Protein AF-A0A953YQW3-F1 (afdb_monomer)

Secondary structure (DSSP, 8-state):
--S--EEE---S-GGG--HHHHHHTTEEEEEEEHHHHHHHHHT--SS-SHHHHHHHHHHTT-EEEEE---SHHHHHHHHHHT-SEE-SGGG-SPP--

Solvent-accessible surface area (backbone atoms only — not comparable to full-atom values): 5648 Å² total; per-residue (Å²): 128,96,84,76,81,40,71,50,70,84,47,75,54,72,84,75,60,55,39,70,58,31,44,75,69,54,30,36,34,43,31,30,46,38,67,53,51,50,54,53,58,71,69,41,81,60,105,63,59,53,66,60,48,50,53,45,27,53,75,34,61,28,44,42,34,33,30,66,28,64,39,73,69,56,44,53,56,44,56,76,56,62,51,77,41,76,45,31,58,58,80,46,75,85,75,87,126

Mean predicted aligned error: 4.6 Å

Sequence (97 aa):
GYGVRFAISGVGKVTNVDPDLLLRAQIRFVMVEAQALLAQARNAFSGFRMAEVKGRLDRAAADLIVTDVADQETLLEVLDVGADFASGPVFGPPALA

Nearest PDB structures (foldseek):
  3u2e-assembly1_B  TM=6.932E-01  e=4.291E-02  Caulobacter vibrioides CB15
  4rnh-assembly1_A-2  TM=6.899E-01  e=8.358E-02  Pseudomonas aeruginosa PAO1
  5xge-assembly1_A  TM=6.741E-01  e=6.401E-02  Pseudomonas aeruginosa PAO1
  9ce0-assembly1_A  TM=6.685E-01  e=1.628E-01  Escherichia coli
  4rnj-assembly3_B  TM=6.461E-01  e=2.966E-01  Pseudomonas aeruginosa PAO1

pLDDT: mean 89.21, std 11.12, range [46.16, 97.44]

Foldseek 3Di:
DPPDAAEDPPPLDLQPDQLVVCLVVRHAEYEDELVSVVVVVVPPDDPDDLVVSCVSCVVSNHFYEYEAQEAPVSVVVVVVSVGPYYYHPHVPDDDDD

Radius of gyration: 13.75 Å; Cα contacts (8 Å, |Δi|>4): 142; chains: 1; bounding box: 36×27×36 Å

Structure (mmCIF, N/CA/C/O backbone):
data_AF-A0A953YQW3-F1
#
_entry.id   AF-A0A953YQW3-F1
#
loop_
_atom_site.group_PDB
_atom_site.id
_atom_site.type_symbol
_atom_site.label_atom_id
_atom_site.label_alt_id
_atom_site.label_comp_id
_atom_site.label_asym_id
_atom_site.label_entity_id
_atom_site.label_seq_id
_atom_site.pdbx_PDB_ins_code
_atom_site.Cartn_x
_atom_site.Cartn_y
_atom_site.Cartn_z
_atom_site.occupancy
_atom_site.B_iso_or_equiv
_atom_site.auth_seq_id
_atom_site.auth_comp_id
_atom_site.auth_asym_id
_atom_site.auth_atom_id
_atom_site.pdbx_PDB_mode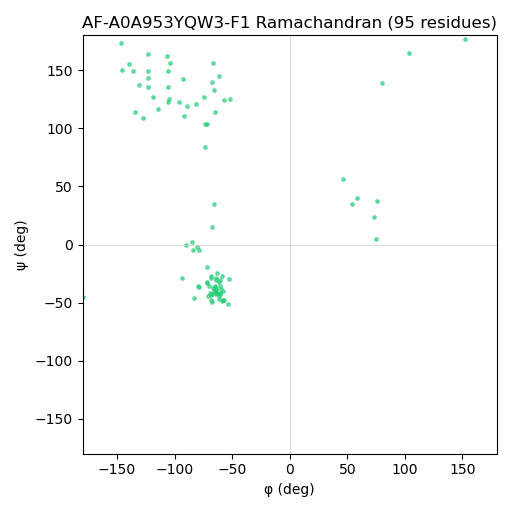l_num
ATOM 1 N N . GLY A 1 1 ? 19.767 -13.611 -7.954 1.00 64.19 1 GLY A N 1
ATOM 2 C CA . GLY A 1 1 ? 19.410 -12.531 -7.013 1.00 64.19 1 GLY A CA 1
ATOM 3 C C . GLY A 1 1 ? 19.766 -12.966 -5.609 1.00 64.19 1 GLY A C 1
ATOM 4 O O . GLY A 1 1 ? 19.692 -14.155 -5.339 1.00 64.19 1 GLY A O 1
ATOM 5 N N . TYR A 1 2 ? 20.142 -12.036 -4.734 1.00 77.50 2 TYR A N 1
ATOM 6 C CA . TYR A 1 2 ? 20.597 -12.289 -3.355 1.00 77.50 2 TYR A CA 1
ATOM 7 C C . TYR A 1 2 ? 19.512 -12.834 -2.394 1.00 77.50 2 TYR A C 1
ATOM 9 O O . TYR A 1 2 ? 19.689 -12.787 -1.184 1.00 77.50 2 TYR A O 1
ATOM 17 N N . GLY A 1 3 ? 18.373 -13.319 -2.906 1.00 88.31 3 GLY A N 1
ATOM 18 C CA . GLY A 1 3 ? 17.271 -13.859 -2.099 1.00 88.31 3 GLY A CA 1
ATOM 19 C C . GLY A 1 3 ? 16.418 -12.817 -1.363 1.00 88.31 3 GLY A C 1
ATOM 20 O O . GLY A 1 3 ? 15.523 -13.197 -0.618 1.00 88.31 3 GLY A O 1
ATOM 21 N N . VAL A 1 4 ? 16.659 -11.521 -1.579 1.00 91.12 4 VAL A N 1
ATOM 22 C CA . VAL A 1 4 ? 15.927 -10.418 -0.935 1.00 91.12 4 VAL A CA 1
ATOM 23 C C . VAL A 1 4 ? 14.926 -9.763 -1.887 1.00 91.12 4 VAL A C 1
ATOM 25 O O . VAL A 1 4 ? 15.079 -9.829 -3.108 1.00 91.12 4 VAL A O 1
ATOM 28 N N . ARG A 1 5 ? 13.903 -9.119 -1.320 1.00 92.50 5 ARG A N 1
ATOM 29 C CA . ARG A 1 5 ? 12.909 -8.314 -2.043 1.00 92.50 5 ARG A CA 1
ATOM 30 C C . ARG A 1 5 ? 12.892 -6.905 -1.470 1.00 92.50 5 ARG A C 1
ATOM 32 O O . ARG A 1 5 ? 13.025 -6.740 -0.261 1.00 92.50 5 ARG A O 1
ATOM 39 N N . PHE A 1 6 ? 12.699 -5.916 -2.335 1.00 95.19 6 PHE A N 1
ATOM 40 C CA . PHE A 1 6 ? 12.674 -4.511 -1.944 1.00 95.19 6 PHE A CA 1
ATOM 41 C C . PHE A 1 6 ? 11.257 -3.946 -1.944 1.00 95.19 6 PHE A C 1
ATOM 43 O O . PHE A 1 6 ? 10.399 -4.357 -2.730 1.00 95.19 6 PHE A O 1
ATOM 50 N N . ALA A 1 7 ? 11.048 -2.980 -1.057 1.00 96.06 7 ALA A N 1
ATOM 51 C CA . ALA A 1 7 ? 9.836 -2.193 -0.932 1.00 96.06 7 ALA A CA 1
ATOM 52 C C . ALA A 1 7 ? 10.180 -0.707 -1.073 1.00 96.06 7 ALA A C 1
ATOM 54 O O . ALA A 1 7 ? 11.261 -0.287 -0.656 1.00 96.06 7 ALA A O 1
ATOM 55 N N . ILE A 1 8 ? 9.253 0.084 -1.607 1.00 95.62 8 ILE A N 1
ATOM 56 C CA . ILE A 1 8 ? 9.273 1.542 -1.473 1.00 95.62 8 ILE A CA 1
ATOM 57 C C . ILE A 1 8 ? 8.199 1.977 -0.486 1.00 95.62 8 ILE A C 1
ATOM 59 O O . ILE A 1 8 ? 7.069 1.493 -0.533 1.00 95.62 8 ILE A O 1
ATOM 63 N N . SER A 1 9 ? 8.559 2.898 0.400 1.00 93.62 9 SER A N 1
ATOM 64 C CA . SER A 1 9 ? 7.673 3.472 1.409 1.00 93.62 9 SER A CA 1
ATOM 65 C C . SER A 1 9 ? 7.614 4.993 1.291 1.00 93.62 9 SER A C 1
ATOM 67 O O . SER A 1 9 ? 8.429 5.607 0.602 1.00 93.62 9 SER A O 1
ATOM 69 N N . GLY A 1 10 ? 6.606 5.603 1.921 1.00 86.56 10 GLY A N 1
ATOM 70 C CA . GLY A 1 10 ? 6.389 7.052 1.851 1.00 86.56 10 GLY A CA 1
ATOM 71 C C . GLY A 1 10 ? 5.848 7.530 0.499 1.00 86.56 10 GLY A C 1
ATOM 72 O O . GLY A 1 10 ? 6.043 8.686 0.122 1.00 86.56 10 GLY A O 1
ATOM 73 N N . VAL A 1 11 ? 5.183 6.654 -0.261 1.00 90.38 11 VAL A N 1
ATOM 74 C CA . VAL A 1 11 ? 4.600 7.011 -1.558 1.00 90.38 11 VAL A CA 1
ATOM 75 C C . VAL A 1 11 ? 3.373 7.894 -1.335 1.00 90.38 11 VAL A C 1
ATOM 77 O O . VAL A 1 11 ? 2.303 7.414 -0.982 1.00 90.38 11 VAL A O 1
ATOM 80 N N . GLY A 1 12 ? 3.516 9.201 -1.565 1.00 85.44 12 GLY A N 1
ATOM 81 C CA . GLY A 1 12 ? 2.422 10.157 -1.355 1.00 85.44 12 GLY A CA 1
ATOM 82 C C . GLY A 1 12 ? 1.299 10.065 -2.393 1.00 85.44 12 GLY A C 1
ATOM 83 O O . GLY A 1 12 ? 0.140 10.306 -2.067 1.00 85.44 12 GLY A O 1
ATOM 84 N N . LYS A 1 13 ? 1.622 9.712 -3.646 1.00 88.94 13 LYS A N 1
ATOM 85 C CA . LYS A 1 13 ? 0.635 9.487 -4.714 1.00 88.94 13 LYS A CA 1
ATOM 86 C C . LYS A 1 13 ? 0.941 8.214 -5.480 1.00 88.94 13 LYS A C 1
ATOM 88 O O . LYS A 1 13 ? 1.939 8.150 -6.195 1.00 88.94 13 LYS A O 1
ATOM 93 N N . VAL A 1 14 ? 0.063 7.224 -5.378 1.00 87.94 14 VAL A N 1
ATOM 94 C CA . VAL A 1 14 ? 0.263 5.914 -6.014 1.00 87.94 14 VAL A CA 1
ATOM 95 C C . VAL A 1 14 ? 0.178 6.008 -7.543 1.00 87.94 14 VAL A C 1
ATOM 97 O O . VAL A 1 14 ? 0.858 5.279 -8.255 1.00 87.94 14 VAL A O 1
ATOM 100 N N . THR A 1 15 ? -0.564 6.987 -8.070 1.00 87.38 15 THR A N 1
ATOM 101 C CA . THR A 1 15 ? -0.651 7.264 -9.515 1.00 87.38 15 THR A CA 1
ATOM 102 C C . THR A 1 15 ? 0.679 7.690 -10.137 1.00 87.38 15 THR A C 1
ATOM 104 O O . THR A 1 15 ? 0.8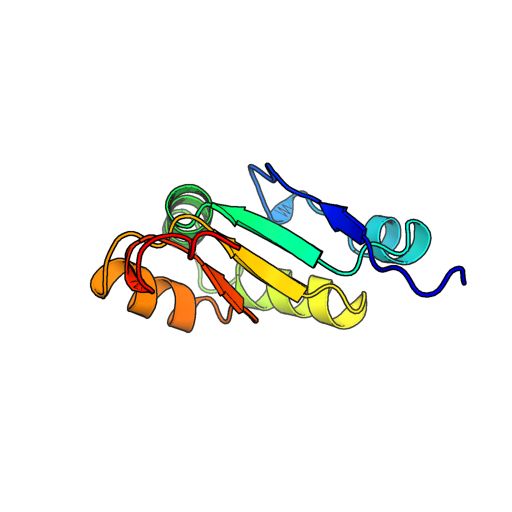60 7.525 -11.343 1.00 87.38 15 THR A O 1
ATOM 107 N N . ASN A 1 16 ? 1.597 8.239 -9.331 1.00 89.12 16 ASN A N 1
ATOM 108 C CA . ASN A 1 16 ? 2.911 8.707 -9.779 1.00 89.12 16 ASN A CA 1
ATOM 109 C C . ASN A 1 16 ? 3.950 7.582 -9.835 1.00 89.12 16 ASN A C 1
ATOM 111 O O . ASN A 1 16 ? 5.082 7.816 -10.251 1.00 89.12 16 ASN A O 1
ATOM 115 N N . VAL A 1 17 ? 3.589 6.381 -9.388 1.00 90.44 17 VAL A N 1
ATOM 116 C CA . VAL A 1 17 ? 4.480 5.231 -9.434 1.00 90.44 17 VAL A CA 1
ATOM 117 C C . VAL A 1 17 ? 4.567 4.732 -10.874 1.00 90.44 17 VAL A C 1
ATOM 119 O O . VAL A 1 17 ? 3.548 4.489 -11.527 1.00 90.44 17 VAL A O 1
ATOM 122 N N . ASP A 1 18 ? 5.795 4.604 -11.372 1.00 92.31 18 ASP A N 1
ATOM 123 C CA . ASP A 1 18 ? 6.095 4.055 -12.691 1.00 92.31 18 ASP A CA 1
ATOM 124 C C . ASP A 1 18 ? 6.350 2.536 -12.582 1.00 92.31 18 ASP A C 1
ATOM 126 O O . ASP A 1 18 ? 7.373 2.132 -12.020 1.00 92.31 18 ASP A O 1
ATOM 130 N N . PRO A 1 19 ? 5.451 1.681 -13.104 1.00 91.44 19 PRO A N 1
ATOM 131 C CA . PRO A 1 19 ? 5.593 0.230 -13.031 1.00 91.44 19 PRO A CA 1
ATOM 132 C C . PRO A 1 19 ? 6.845 -0.296 -13.743 1.00 91.44 19 PRO A C 1
ATOM 134 O O . PRO A 1 19 ? 7.445 -1.264 -13.278 1.00 91.44 19 PRO A O 1
ATOM 137 N N . ASP A 1 20 ? 7.282 0.350 -14.829 1.00 92.62 20 ASP A N 1
ATOM 138 C CA . ASP A 1 20 ? 8.478 -0.079 -15.559 1.00 92.62 20 ASP A CA 1
ATOM 139 C C . ASP A 1 20 ? 9.737 0.186 -14.731 1.00 92.62 20 ASP A C 1
ATOM 141 O O . ASP A 1 20 ? 10.680 -0.613 -14.731 1.00 92.62 20 ASP A O 1
ATOM 145 N N . LEU A 1 21 ? 9.743 1.290 -13.978 1.00 93.81 21 LEU A N 1
ATOM 146 C CA . LEU A 1 21 ? 10.819 1.598 -13.045 1.00 93.81 21 LEU A CA 1
ATOM 147 C C . LEU A 1 21 ? 10.846 0.608 -11.877 1.00 93.81 21 LEU A C 1
ATOM 149 O O . LEU A 1 21 ? 11.928 0.143 -11.519 1.00 93.81 21 LEU A O 1
ATOM 153 N N . LEU A 1 22 ? 9.683 0.244 -11.321 1.00 94.50 22 LEU A N 1
ATOM 154 C CA . LEU A 1 22 ? 9.597 -0.773 -10.266 1.00 94.50 22 LEU A CA 1
ATOM 155 C C . LEU A 1 22 ? 10.187 -2.107 -10.726 1.00 94.50 22 LEU A C 1
ATOM 157 O O . LEU A 1 22 ? 11.022 -2.682 -10.027 1.00 94.50 22 LEU A O 1
ATOM 161 N N . LEU A 1 23 ? 9.798 -2.560 -11.922 1.00 93.50 23 LEU A N 1
ATOM 162 C CA . LEU A 1 23 ? 10.270 -3.815 -12.497 1.00 93.50 23 LEU A CA 1
ATOM 163 C C . LEU A 1 23 ? 11.792 -3.801 -12.696 1.00 93.50 23 LEU A C 1
ATOM 165 O O . LEU A 1 23 ? 12.481 -4.736 -12.286 1.00 93.50 23 LEU A O 1
ATOM 169 N N . ARG A 1 24 ? 12.335 -2.720 -13.276 1.00 93.44 24 ARG A N 1
ATOM 170 C CA . ARG A 1 24 ? 13.785 -2.553 -13.499 1.00 93.44 24 ARG A CA 1
ATOM 171 C C . ARG A 1 24 ? 14.576 -2.493 -12.194 1.00 93.44 24 ARG A C 1
ATOM 173 O O . ARG A 1 24 ? 15.666 -3.050 -12.122 1.00 93.44 24 ARG A O 1
ATOM 180 N N . ALA A 1 25 ? 14.028 -1.836 -11.177 1.00 93.19 25 ALA A N 1
ATOM 181 C CA . ALA A 1 25 ? 14.627 -1.736 -9.850 1.00 93.19 25 ALA A CA 1
ATOM 182 C C . ALA A 1 25 ? 14.383 -2.982 -8.977 1.00 93.19 25 ALA A C 1
ATOM 184 O O . ALA A 1 25 ? 14.866 -3.037 -7.848 1.00 93.19 25 ALA A O 1
ATOM 185 N N . GLN A 1 26 ? 13.643 -3.978 -9.481 1.00 93.12 26 GLN A N 1
ATOM 186 C CA . GLN A 1 26 ? 13.239 -5.182 -8.746 1.00 93.12 26 GLN A CA 1
ATOM 187 C C . GLN A 1 26 ? 12.515 -4.870 -7.421 1.00 93.12 26 GLN A C 1
ATOM 189 O O . GLN A 1 26 ? 12.656 -5.590 -6.427 1.00 93.12 26 GLN A O 1
ATOM 194 N N . ILE A 1 27 ? 11.732 -3.789 -7.404 1.00 95.88 27 ILE A N 1
ATOM 195 C CA . ILE A 1 27 ? 10.881 -3.422 -6.274 1.00 95.88 27 ILE A CA 1
ATOM 196 C C . ILE A 1 27 ? 9.599 -4.244 -6.358 1.00 95.88 27 ILE A C 1
ATOM 198 O O . ILE A 1 27 ? 8.849 -4.153 -7.326 1.00 95.88 27 ILE A O 1
ATOM 202 N N . ARG A 1 28 ? 9.337 -5.031 -5.313 1.00 96.19 28 ARG A N 1
ATOM 203 C CA . ARG A 1 28 ? 8.140 -5.870 -5.213 1.00 96.19 28 ARG A CA 1
ATOM 204 C C . ARG A 1 28 ? 7.010 -5.169 -4.474 1.00 96.19 28 ARG A C 1
ATOM 206 O O . ARG A 1 28 ? 5.862 -5.459 -4.751 1.00 96.19 28 ARG A O 1
ATOM 213 N N . PHE A 1 29 ? 7.284 -4.260 -3.549 1.00 97.44 29 PHE A N 1
ATOM 214 C CA . PHE A 1 29 ? 6.222 -3.715 -2.702 1.00 97.44 29 PHE A CA 1
ATOM 215 C C . PHE A 1 29 ? 6.149 -2.199 -2.808 1.00 97.44 29 PHE A C 1
ATOM 217 O O . PHE A 1 29 ? 7.172 -1.516 -2.757 1.00 97.44 29 PHE A O 1
ATOM 224 N N . VAL A 1 30 ? 4.933 -1.679 -2.926 1.00 96.75 30 VAL A N 1
ATOM 225 C CA . VAL A 1 30 ? 4.627 -0.250 -2.889 1.00 96.75 30 VAL A CA 1
ATOM 226 C C . VAL A 1 30 ? 3.788 0.003 -1.648 1.00 96.75 30 VAL A C 1
ATOM 228 O O . VAL A 1 30 ? 2.685 -0.523 -1.534 1.00 96.75 30 VAL A O 1
ATOM 231 N N . MET A 1 31 ? 4.314 0.787 -0.711 1.00 97.25 31 MET A N 1
ATOM 232 C CA . MET A 1 31 ? 3.649 1.067 0.560 1.00 97.25 31 MET A CA 1
ATOM 233 C C . MET A 1 31 ? 3.067 2.481 0.558 1.00 97.25 31 MET A C 1
ATOM 235 O O . MET A 1 31 ? 3.794 3.454 0.326 1.00 97.25 31 MET A O 1
ATOM 239 N N . VAL A 1 32 ? 1.766 2.588 0.830 1.00 95.94 32 VAL A N 1
ATOM 240 C CA . VAL A 1 32 ? 1.010 3.849 0.849 1.00 95.94 32 VAL A CA 1
ATOM 241 C C . VAL A 1 32 ? 0.191 3.927 2.134 1.00 95.94 32 VAL A C 1
ATOM 243 O O . VAL A 1 32 ? -0.442 2.953 2.525 1.00 95.94 32 VAL A O 1
ATOM 246 N N . GLU A 1 33 ? 0.171 5.089 2.777 1.00 96.25 33 GLU A N 1
ATOM 247 C CA . GLU A 1 33 ? -0.665 5.326 3.957 1.00 96.25 33 GLU A CA 1
ATOM 248 C C . GLU A 1 33 ? -2.159 5.321 3.596 1.00 96.25 33 GLU A C 1
ATOM 250 O O . GLU A 1 33 ? -2.553 5.878 2.567 1.00 96.25 33 GLU A O 1
ATOM 255 N N . ALA A 1 34 ? -2.993 4.719 4.447 1.00 95.31 34 ALA A N 1
ATOM 256 C CA . ALA A 1 34 ? -4.424 4.548 4.218 1.00 95.31 34 ALA A CA 1
ATOM 257 C C . ALA A 1 34 ? -5.116 5.877 3.905 1.00 95.31 34 ALA A C 1
ATOM 259 O O . ALA A 1 34 ? -5.763 6.008 2.867 1.00 95.31 34 ALA A O 1
ATOM 260 N N . GLN A 1 35 ? -4.908 6.900 4.734 1.00 93.56 35 GLN A N 1
ATOM 261 C CA . GLN A 1 35 ? -5.547 8.203 4.539 1.00 93.56 35 GLN A CA 1
ATOM 262 C C . GLN A 1 35 ? -5.100 8.876 3.235 1.00 93.56 35 GLN A C 1
ATOM 264 O O . GLN A 1 35 ? -5.924 9.428 2.501 1.00 93.56 35 GLN A O 1
ATOM 269 N N . ALA A 1 36 ? -3.815 8.770 2.881 1.00 92.06 36 ALA A N 1
ATOM 270 C CA . ALA A 1 36 ? -3.299 9.298 1.621 1.00 92.06 36 ALA A CA 1
ATOM 271 C C . ALA A 1 36 ? -3.902 8.575 0.405 1.00 92.06 36 ALA A C 1
ATOM 273 O O . ALA A 1 36 ? -4.231 9.215 -0.599 1.00 92.06 36 ALA A O 1
ATOM 274 N N . LEU A 1 37 ? -4.059 7.253 0.480 1.00 91.69 37 LEU A N 1
ATOM 275 C CA . LEU A 1 37 ? -4.653 6.441 -0.580 1.00 91.69 37 LEU A CA 1
ATOM 276 C C . LEU A 1 37 ? -6.148 6.736 -0.750 1.00 91.69 37 LEU A C 1
ATOM 278 O O . LEU A 1 37 ? -6.605 6.981 -1.866 1.00 91.69 37 LEU A O 1
ATOM 282 N N . LEU A 1 38 ? -6.901 6.776 0.350 1.00 91.06 38 LEU A N 1
ATOM 283 C CA . LEU A 1 38 ? -8.341 7.032 0.343 1.00 91.06 38 LEU A CA 1
ATOM 284 C C . LEU A 1 38 ? -8.659 8.461 -0.105 1.00 91.06 38 LEU A C 1
ATOM 286 O O . LEU A 1 38 ? -9.586 8.672 -0.887 1.00 91.06 38 LEU A O 1
ATOM 290 N N . ALA A 1 39 ? -7.842 9.446 0.277 1.00 89.75 39 ALA A N 1
ATOM 291 C CA . ALA A 1 39 ? -7.956 10.802 -0.254 1.00 89.75 39 ALA A CA 1
ATOM 292 C C . ALA A 1 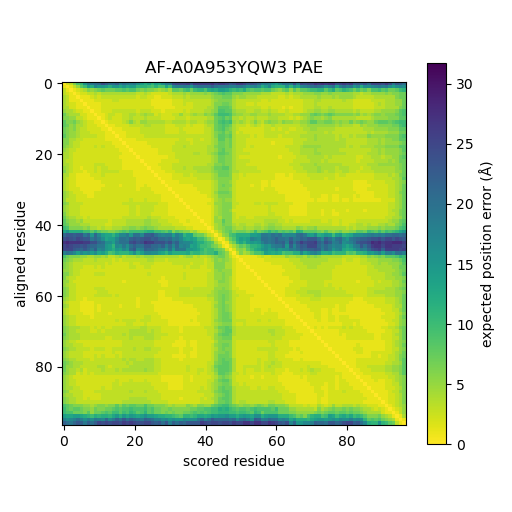39 ? -7.779 10.837 -1.783 1.00 89.75 39 ALA A C 1
ATOM 294 O O . ALA A 1 39 ? -8.481 11.579 -2.473 1.00 89.75 39 ALA A O 1
ATOM 295 N N . GLN A 1 40 ? -6.875 10.029 -2.344 1.00 87.00 40 GLN A N 1
ATOM 296 C CA . GLN A 1 40 ? -6.723 9.913 -3.799 1.00 87.00 40 GLN A CA 1
ATOM 297 C C . GLN A 1 40 ? -7.924 9.216 -4.447 1.00 87.00 40 GLN A C 1
ATOM 299 O O . GLN A 1 40 ? -8.400 9.679 -5.485 1.00 87.00 40 GLN A O 1
ATOM 304 N N . ALA A 1 41 ? -8.433 8.151 -3.824 1.00 85.25 41 ALA A N 1
ATOM 305 C CA . ALA A 1 41 ? -9.590 7.404 -4.306 1.00 85.25 41 ALA A CA 1
ATOM 306 C C . ALA A 1 41 ? -10.868 8.263 -4.324 1.00 85.25 41 ALA A C 1
ATOM 308 O O . ALA A 1 41 ? -11.598 8.250 -5.308 1.00 85.25 41 ALA A O 1
ATOM 309 N N . ARG A 1 42 ? -11.106 9.081 -3.291 1.00 83.44 42 ARG A N 1
ATOM 310 C CA . ARG A 1 42 ? -12.285 9.963 -3.190 1.00 83.44 42 ARG A CA 1
ATOM 311 C C . ARG A 1 42 ? -12.238 11.151 -4.160 1.00 83.44 42 ARG A C 1
ATOM 313 O O . ARG A 1 42 ? -13.269 11.568 -4.676 1.00 83.44 42 ARG A O 1
ATOM 320 N N . ASN A 1 43 ? -11.046 11.682 -4.448 1.00 75.31 43 ASN A N 1
ATOM 321 C CA . ASN A 1 43 ? -10.851 12.775 -5.416 1.00 75.31 43 ASN A CA 1
ATOM 322 C C . ASN A 1 43 ? -10.878 12.304 -6.886 1.00 75.31 43 ASN A C 1
ATOM 324 O O . ASN A 1 43 ? -10.795 13.116 -7.816 1.00 75.31 43 ASN A O 1
ATOM 328 N N . ALA A 1 44 ? -10.978 10.996 -7.128 1.00 61.69 44 ALA A N 1
ATOM 329 C CA . ALA A 1 44 ? -11.207 10.434 -8.447 1.00 61.69 44 ALA A CA 1
ATOM 330 C C . ALA A 1 44 ? -12.661 10.660 -8.893 1.00 61.69 44 ALA A C 1
ATOM 332 O O . ALA A 1 44 ? -13.511 9.786 -8.774 1.00 61.69 44 ALA A O 1
ATOM 333 N N . PHE A 1 45 ? -12.963 11.837 -9.447 1.00 48.94 45 PHE A N 1
ATOM 334 C CA . PHE A 1 45 ? -14.154 11.988 -10.284 1.00 48.94 45 PHE A CA 1
ATOM 335 C C . PHE A 1 45 ? -14.068 10.982 -11.449 1.00 48.94 45 PHE A C 1
ATOM 337 O O . PHE A 1 45 ? -13.105 11.021 -12.216 1.00 48.94 45 PHE A O 1
ATOM 344 N N . SER A 1 46 ? -15.097 10.138 -11.587 1.00 46.16 46 SER A N 1
ATOM 345 C CA . SER A 1 46 ? -15.266 9.018 -12.536 1.00 46.16 46 SER A CA 1
ATOM 346 C C . SER A 1 46 ? -14.552 7.723 -12.136 1.00 46.16 46 SER A C 1
ATOM 348 O O . SER A 1 46 ? -13.434 7.762 -11.643 1.00 46.16 46 SER A O 1
ATOM 350 N N . GLY A 1 47 ? -15.221 6.580 -12.343 1.00 47.62 47 GLY A N 1
ATOM 351 C CA . GLY A 1 47 ? -14.857 5.218 -11.905 1.00 47.62 47 GLY A CA 1
ATOM 352 C C . GLY A 1 47 ? -13.585 4.625 -12.528 1.00 47.62 47 GLY A C 1
ATOM 353 O O . GLY A 1 47 ? -13.502 3.427 -12.777 1.00 47.62 47 GLY A O 1
ATOM 354 N N . PHE A 1 48 ? -12.597 5.472 -12.782 1.00 55.69 48 PHE A N 1
ATOM 355 C CA . PHE A 1 48 ? -11.280 5.199 -13.310 1.00 55.69 48 PHE A CA 1
ATOM 356 C C . PHE A 1 48 ? -10.296 5.851 -12.337 1.00 55.69 48 PHE A C 1
ATOM 358 O O . PHE A 1 48 ? -10.262 7.076 -12.271 1.00 55.69 48 PHE A O 1
ATOM 365 N N . ARG A 1 49 ? -9.545 5.065 -11.547 1.00 71.56 49 ARG A N 1
ATOM 366 C CA . ARG A 1 49 ? -8.220 5.463 -11.011 1.00 71.56 49 ARG A CA 1
ATOM 367 C C . ARG A 1 49 ? -7.568 4.394 -10.140 1.00 71.56 49 ARG A C 1
ATOM 369 O O . ARG A 1 49 ? -6.398 4.115 -10.356 1.00 71.56 49 ARG A O 1
ATOM 376 N N . MET A 1 50 ? -8.283 3.746 -9.217 1.00 82.19 50 MET A N 1
ATOM 377 C CA . MET A 1 50 ? -7.630 2.780 -8.315 1.00 82.19 50 MET A CA 1
ATOM 378 C C . MET A 1 50 ? -7.456 1.385 -8.915 1.00 82.19 50 MET A C 1
ATOM 380 O O . MET A 1 50 ? -6.347 0.858 -8.885 1.00 82.19 50 MET A O 1
ATOM 384 N N . ALA A 1 51 ? -8.487 0.830 -9.557 1.00 85.88 51 ALA A N 1
ATOM 385 C CA . ALA A 1 51 ? -8.377 -0.460 -10.244 1.00 8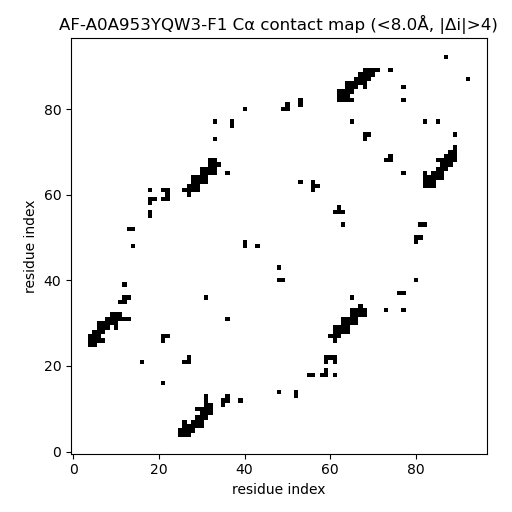5.88 51 ALA A CA 1
ATOM 386 C C . ALA A 1 51 ? -7.333 -0.438 -11.379 1.00 85.88 51 ALA A C 1
ATOM 388 O O . ALA A 1 51 ? -6.613 -1.410 -11.590 1.00 85.88 51 ALA A O 1
ATOM 389 N N . GLU A 1 52 ? -7.203 0.684 -12.094 1.00 87.94 52 GLU A N 1
ATOM 390 C CA . GLU A 1 52 ? -6.190 0.837 -13.144 1.00 87.94 52 GLU A CA 1
ATOM 391 C C . GLU A 1 52 ? -4.775 0.937 -12.562 1.00 87.94 52 GLU A C 1
ATOM 393 O O . GLU A 1 52 ? -3.861 0.276 -13.057 1.00 87.94 52 GLU A O 1
ATOM 398 N N . VAL A 1 53 ? -4.589 1.729 -11.498 1.00 88.81 53 VAL A N 1
ATOM 399 C CA . VAL A 1 53 ? -3.317 1.784 -10.766 1.00 88.81 53 VAL A CA 1
ATOM 400 C C . VAL A 1 53 ? -2.939 0.394 -10.271 1.00 88.81 53 VAL A C 1
ATOM 402 O O . VAL A 1 53 ? -1.819 -0.046 -10.522 1.00 88.81 53 VAL A O 1
ATOM 405 N N . LYS A 1 54 ? -3.872 -0.329 -9.648 1.00 90.69 54 LYS A N 1
ATOM 406 C CA . LYS A 1 54 ? -3.642 -1.702 -9.200 1.00 90.69 54 LYS A CA 1
ATOM 407 C C . LYS A 1 54 ? -3.256 -2.610 -10.365 1.00 90.69 54 LYS A C 1
ATOM 409 O O . LYS A 1 54 ? -2.212 -3.245 -10.316 1.00 90.69 54 LYS A O 1
ATOM 414 N N . GLY A 1 55 ? -4.000 -2.569 -11.470 1.00 92.62 55 GLY A N 1
ATOM 415 C CA . GLY A 1 55 ? -3.683 -3.352 -12.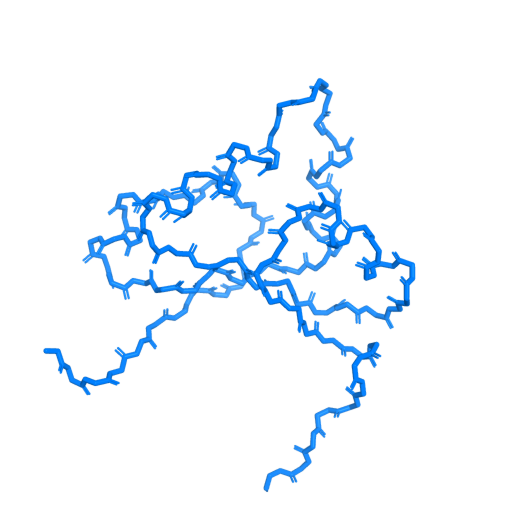665 1.00 92.62 55 GLY A CA 1
ATOM 416 C C . GLY A 1 55 ? -2.318 -3.014 -13.282 1.00 92.62 55 GLY A C 1
ATOM 417 O O . GLY A 1 55 ? -1.673 -3.882 -13.870 1.00 92.62 55 GLY A O 1
ATOM 418 N N . ARG A 1 56 ? -1.847 -1.767 -13.159 1.00 92.81 56 ARG A N 1
ATOM 419 C CA . ARG A 1 56 ? -0.488 -1.364 -13.555 1.00 92.81 56 ARG A CA 1
ATOM 420 C C . ARG A 1 56 ? 0.573 -1.976 -12.639 1.00 92.81 56 ARG A C 1
ATOM 422 O O . ARG A 1 56 ? 1.576 -2.465 -13.152 1.00 92.81 56 ARG A O 1
ATOM 429 N N . LEU A 1 57 ? 0.348 -1.971 -11.326 1.00 94.62 57 LEU A N 1
ATOM 430 C CA . LEU A 1 57 ? 1.239 -2.603 -10.349 1.00 94.62 57 LEU A CA 1
ATOM 431 C C . LEU A 1 57 ? 1.296 -4.127 -10.549 1.00 94.62 57 LEU A C 1
ATOM 433 O O . LEU A 1 57 ? 2.387 -4.691 -10.610 1.00 94.62 57 LEU A O 1
ATOM 437 N N . ASP A 1 58 ? 0.153 -4.770 -10.794 1.00 94.75 58 ASP A N 1
ATOM 438 C CA . ASP A 1 58 ? 0.062 -6.215 -11.035 1.00 94.75 58 ASP A CA 1
ATOM 439 C C . ASP A 1 58 ? 0.863 -6.651 -12.261 1.00 94.75 58 ASP A C 1
ATOM 441 O O . ASP A 1 58 ? 1.596 -7.639 -12.213 1.00 94.75 58 ASP A O 1
ATOM 445 N N . ARG A 1 59 ? 0.805 -5.875 -13.352 1.00 94.00 59 ARG A N 1
ATOM 446 C CA . ARG A 1 59 ? 1.613 -6.135 -14.557 1.00 94.00 59 ARG A CA 1
ATOM 447 C C . ARG A 1 59 ? 3.116 -6.015 -14.317 1.00 94.00 59 ARG A C 1
ATOM 449 O O . ARG A 1 59 ? 3.881 -6.712 -14.974 1.00 94.00 59 ARG A O 1
ATOM 456 N N . ALA A 1 60 ? 3.535 -5.160 -13.388 1.00 94.56 60 ALA A N 1
ATOM 457 C CA . ALA A 1 60 ? 4.932 -5.051 -12.975 1.00 94.56 60 ALA A CA 1
ATOM 458 C C . ALA A 1 60 ? 5.319 -6.067 -11.895 1.00 94.56 60 ALA A C 1
ATOM 460 O O . ALA A 1 60 ? 6.454 -6.036 -11.421 1.00 94.56 60 ALA A O 1
ATOM 461 N N . ALA A 1 61 ? 4.392 -6.944 -11.491 1.00 94.81 61 ALA A N 1
ATOM 462 C CA . ALA A 1 61 ? 4.532 -7.762 -10.301 1.00 94.81 61 ALA A CA 1
ATOM 463 C C . ALA A 1 61 ? 5.012 -6.899 -9.121 1.00 94.81 61 ALA A C 1
ATOM 465 O O . ALA A 1 61 ? 6.016 -7.212 -8.488 1.00 94.81 61 ALA A O 1
ATOM 466 N N . ALA A 1 62 ? 4.275 -5.824 -8.800 1.00 96.56 62 ALA A N 1
ATOM 467 C CA . ALA A 1 62 ? 4.414 -5.006 -7.588 1.00 96.56 62 ALA A CA 1
ATOM 468 C C . ALA A 1 62 ? 3.115 -5.036 -6.742 1.00 96.56 62 ALA A C 1
ATOM 470 O O . ALA A 1 62 ? 2.042 -4.886 -7.304 1.00 96.56 62 ALA A O 1
ATOM 471 N N . ASP A 1 63 ? 3.195 -5.362 -5.448 1.00 96.88 63 ASP A N 1
ATOM 472 C CA . ASP A 1 63 ? 2.033 -5.482 -4.552 1.00 96.88 63 ASP A CA 1
ATOM 473 C C . ASP A 1 63 ? 1.819 -4.145 -3.863 1.00 96.88 63 ASP A C 1
ATOM 475 O O . ASP A 1 63 ? 2.782 -3.479 -3.460 1.00 96.88 63 ASP A O 1
ATOM 479 N N . LEU A 1 64 ? 0.556 -3.789 -3.671 1.00 96.00 64 LEU A N 1
ATOM 480 C CA . LEU A 1 64 ? 0.161 -2.638 -2.885 1.00 96.00 64 LEU A CA 1
ATOM 481 C C . LEU A 1 64 ? -0.016 -3.043 -1.419 1.00 96.00 64 LEU A C 1
ATOM 483 O O . LEU A 1 64 ? -0.876 -3.859 -1.085 1.00 96.00 64 LEU A O 1
ATOM 487 N N . ILE A 1 65 ? 0.771 -2.421 -0.542 1.00 96.88 65 ILE A N 1
ATOM 488 C CA . ILE A 1 65 ? 0.619 -2.516 0.910 1.00 96.88 65 ILE A CA 1
ATOM 489 C C . ILE A 1 65 ? 0.034 -1.203 1.419 1.00 96.88 65 ILE A C 1
ATOM 491 O O . ILE A 1 65 ? 0.638 -0.142 1.244 1.00 96.88 65 ILE A O 1
ATOM 495 N N . VAL A 1 66 ? -1.110 -1.271 2.092 1.00 96.56 66 VAL A N 1
ATOM 496 C CA . VAL A 1 66 ? -1.713 -0.102 2.736 1.00 96.56 66 VAL A CA 1
ATOM 497 C C . VAL A 1 66 ? -1.338 -0.061 4.209 1.00 96.56 66 VAL A C 1
ATOM 499 O O . VAL A 1 66 ? -1.574 -1.013 4.947 1.00 96.56 66 VAL A O 1
ATOM 502 N N . THR A 1 67 ? -0.715 1.028 4.642 1.00 96.69 67 THR A N 1
ATOM 503 C CA . THR A 1 67 ? -0.209 1.187 6.010 1.00 96.69 67 THR A CA 1
ATOM 504 C C . THR A 1 67 ? -1.064 2.145 6.825 1.00 96.69 67 THR A C 1
ATOM 506 O O . THR A 1 67 ? -1.789 2.961 6.266 1.00 96.69 67 THR A O 1
ATOM 509 N N . ASP A 1 68 ? -0.917 2.084 8.145 1.00 96.06 68 ASP A N 1
ATOM 510 C CA . ASP A 1 68 ? -1.621 2.940 9.106 1.00 96.06 68 ASP A CA 1
ATOM 511 C C . ASP A 1 68 ? -3.156 2.845 9.023 1.00 96.06 68 ASP A C 1
ATOM 513 O O . ASP A 1 68 ? -3.890 3.828 9.110 1.00 96.06 68 ASP A O 1
ATOM 517 N N . VAL A 1 69 ? -3.667 1.625 8.831 1.00 97.19 69 VAL A N 1
ATOM 518 C CA . VAL A 1 69 ? -5.106 1.351 8.919 1.00 97.19 69 VAL A CA 1
ATOM 519 C C . VAL A 1 69 ? -5.534 1.386 10.389 1.00 97.19 69 VAL A C 1
ATOM 521 O O . VAL A 1 69 ? -5.245 0.464 11.157 1.00 97.19 69 VAL A O 1
ATOM 524 N N . ALA A 1 70 ? -6.188 2.476 10.786 1.00 96.44 70 ALA A N 1
ATOM 525 C CA . ALA A 1 70 ? -6.476 2.778 12.187 1.00 96.44 70 ALA A C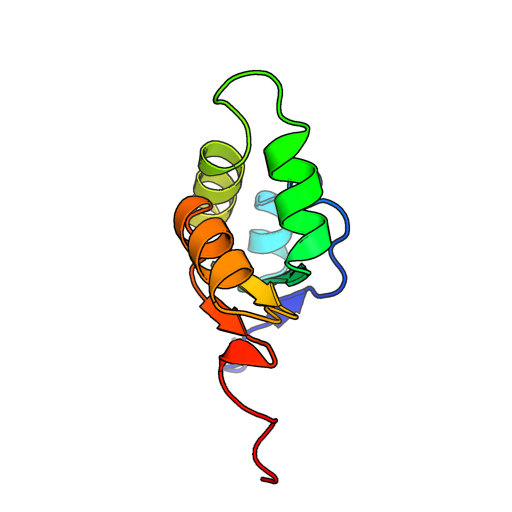A 1
ATOM 526 C C . ALA A 1 70 ? -7.668 1.998 12.762 1.00 96.44 70 ALA A C 1
ATOM 528 O O . ALA A 1 70 ? -7.636 1.592 13.923 1.00 96.44 70 ALA A O 1
ATOM 529 N N . ASP A 1 71 ? -8.708 1.776 11.959 1.00 97.19 71 ASP A N 1
ATOM 530 C CA . ASP A 1 71 ? -9.985 1.226 12.408 1.00 97.19 71 ASP A CA 1
ATOM 531 C C . ASP A 1 71 ? -10.661 0.351 11.341 1.00 97.19 71 ASP A C 1
ATOM 533 O O . ASP A 1 71 ? -10.194 0.204 10.207 1.00 97.19 71 ASP A O 1
ATOM 537 N N . GLN A 1 72 ? -11.760 -0.290 11.742 1.00 96.94 72 GLN A N 1
ATOM 538 C CA . GLN A 1 72 ? -12.500 -1.225 10.898 1.00 96.94 72 GLN A CA 1
ATOM 539 C C . GLN A 1 72 ? -13.202 -0.530 9.721 1.00 96.94 72 GLN A C 1
ATOM 541 O O . GLN A 1 72 ? -13.363 -1.148 8.673 1.00 96.94 72 GLN A O 1
ATOM 546 N N . GLU A 1 73 ? -13.592 0.737 9.864 1.00 96.12 73 GLU A N 1
ATOM 547 C CA . GLU A 1 73 ? -14.196 1.519 8.779 1.00 96.12 73 GLU A CA 1
ATOM 548 C C . GLU A 1 73 ? -13.170 1.780 7.671 1.00 96.12 73 GLU A C 1
ATOM 550 O O . GLU A 1 73 ? -13.397 1.429 6.514 1.00 96.12 73 GLU A O 1
ATOM 555 N N . THR A 1 74 ? -11.983 2.262 8.046 1.00 96.06 74 THR A N 1
ATOM 556 C CA . THR A 1 74 ? -10.852 2.453 7.130 1.00 96.06 74 THR A CA 1
ATOM 557 C C . THR A 1 74 ? -10.472 1.140 6.446 1.00 96.06 74 THR A C 1
ATOM 55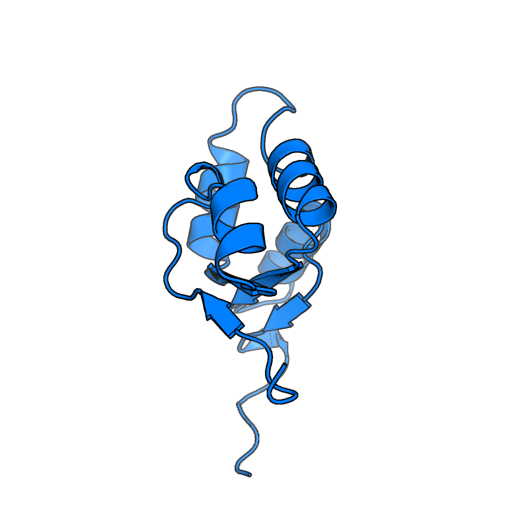9 O O . THR A 1 74 ? -10.177 1.127 5.252 1.00 96.06 74 THR A O 1
ATOM 562 N N . LEU A 1 75 ? -10.497 0.018 7.174 1.00 96.25 75 LEU A N 1
ATOM 563 C CA . LEU A 1 75 ? -10.198 -1.296 6.605 1.00 96.25 75 LEU A CA 1
ATOM 564 C C . LEU A 1 75 ? -11.171 -1.682 5.482 1.00 96.25 75 LEU A C 1
ATOM 566 O O . LEU A 1 75 ? -10.725 -2.195 4.459 1.00 96.25 75 LEU A O 1
ATOM 570 N N . LEU A 1 76 ? -12.472 -1.432 5.648 1.00 94.69 76 LEU A N 1
ATOM 571 C CA . LEU A 1 76 ? -13.462 -1.725 4.607 1.00 94.69 76 LEU A CA 1
ATOM 572 C C . LEU A 1 76 ? -13.177 -0.924 3.332 1.00 94.69 76 LEU A C 1
ATOM 574 O O . LEU A 1 76 ? -13.141 -1.499 2.248 1.00 94.69 76 LEU A O 1
ATOM 578 N N . GLU A 1 77 ? -12.863 0.366 3.459 1.00 93.00 77 GLU A N 1
ATOM 579 C CA . GLU A 1 77 ? -12.500 1.184 2.297 1.00 93.00 77 GLU A CA 1
ATOM 580 C C . GLU A 1 77 ? -11.198 0.712 1.628 1.00 93.00 77 GLU A C 1
ATOM 582 O O . GLU A 1 77 ? -11.067 0.737 0.404 1.00 93.00 77 GLU A O 1
ATOM 587 N N . VAL A 1 78 ? -10.222 0.247 2.413 1.00 93.12 78 VAL A N 1
ATOM 588 C CA . VAL A 1 78 ? -8.973 -0.326 1.886 1.00 93.12 78 VAL A CA 1
ATOM 589 C C . VAL A 1 78 ? -9.225 -1.624 1.111 1.00 93.12 78 VAL A C 1
ATOM 591 O O . VAL A 1 78 ? -8.568 -1.860 0.091 1.00 93.12 78 VAL A O 1
ATOM 594 N N . LEU A 1 79 ? -10.182 -2.447 1.548 1.00 91.94 79 LEU A N 1
ATOM 595 C CA . LEU A 1 79 ? -10.594 -3.649 0.820 1.00 91.94 79 LEU A CA 1
ATOM 596 C C . LEU A 1 79 ? -11.246 -3.296 -0.523 1.00 91.94 79 LEU A C 1
ATOM 598 O O . LEU A 1 79 ? -10.922 -3.928 -1.528 1.00 91.94 79 LEU A O 1
ATOM 602 N N . ASP A 1 80 ? -12.073 -2.250 -0.570 1.00 89.62 80 ASP A N 1
ATOM 603 C CA . ASP A 1 80 ? -12.701 -1.774 -1.813 1.00 89.62 80 ASP A CA 1
ATOM 604 C C . ASP A 1 80 ? -11.675 -1.258 -2.838 1.00 89.62 80 ASP A C 1
ATOM 606 O O . ASP A 1 80 ? -11.882 -1.351 -4.050 1.00 89.62 80 ASP A O 1
ATOM 610 N N . VAL A 1 81 ? -10.531 -0.749 -2.369 1.00 87.38 81 VAL A N 1
ATOM 611 C CA . VAL A 1 81 ? -9.407 -0.340 -3.227 1.00 87.38 81 VAL A CA 1
ATOM 612 C C . VAL A 1 81 ? -8.671 -1.543 -3.840 1.00 87.38 81 VAL A C 1
ATOM 614 O O . VAL A 1 81 ? -7.984 -1.391 -4.854 1.00 87.38 81 VAL A O 1
ATOM 617 N N . GLY A 1 82 ? -8.826 -2.740 -3.268 1.00 89.88 82 GLY A N 1
ATOM 618 C CA . GLY A 1 82 ? -8.176 -3.962 -3.738 1.00 89.88 82 GLY A CA 1
ATOM 619 C C . GLY A 1 82 ? -6.694 -4.038 -3.370 1.00 89.88 82 GLY A C 1
ATOM 620 O O . GLY A 1 82 ? -5.886 -4.485 -4.181 1.00 89.88 82 GLY A O 1
ATOM 621 N N . ALA A 1 83 ? -6.316 -3.561 -2.181 1.00 92.75 83 ALA A N 1
ATOM 622 C CA . ALA A 1 83 ? -4.962 -3.733 -1.657 1.00 92.75 83 ALA A CA 1
ATOM 623 C C . ALA A 1 83 ? -4.598 -5.219 -1.473 1.00 92.75 83 ALA A C 1
ATOM 625 O O . ALA A 1 83 ? -5.446 -6.020 -1.083 1.00 92.75 83 ALA A O 1
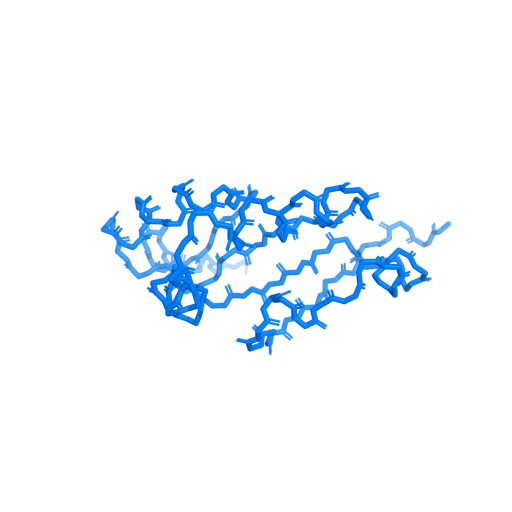ATOM 626 N N . ASP A 1 84 ? -3.331 -5.578 -1.704 1.00 96.56 84 ASP A N 1
ATOM 627 C CA . ASP A 1 84 ? -2.853 -6.957 -1.515 1.00 96.56 84 ASP A CA 1
ATOM 628 C C . ASP A 1 84 ? -2.573 -7.250 -0.036 1.00 96.56 84 ASP A C 1
ATOM 630 O O . ASP A 1 84 ? -2.820 -8.351 0.455 1.00 96.56 84 ASP A O 1
ATOM 634 N N . PHE A 1 85 ? -2.075 -6.242 0.687 1.00 96.94 85 PHE A N 1
ATOM 635 C CA . PHE A 1 85 ? -1.808 -6.316 2.119 1.00 96.94 85 PHE A CA 1
ATOM 636 C C . PHE A 1 85 ? -2.213 -5.025 2.823 1.00 96.94 85 PHE A C 1
ATOM 638 O O . PHE A 1 85 ? -2.192 -3.939 2.240 1.00 96.94 85 PHE A O 1
ATOM 645 N N . ALA A 1 86 ? -2.504 -5.140 4.115 1.00 96.38 86 ALA A N 1
ATOM 646 C CA . ALA A 1 86 ? -2.776 -4.009 4.983 1.00 96.38 86 ALA A CA 1
ATOM 647 C C . ALA A 1 86 ? -2.059 -4.170 6.332 1.00 96.38 86 ALA A C 1
ATOM 649 O O . ALA A 1 86 ? -1.834 -5.287 6.798 1.00 96.38 86 ALA A O 1
ATOM 650 N N . SER A 1 87 ? -1.679 -3.050 6.943 1.00 95.56 87 SER A N 1
ATOM 651 C CA . SER A 1 87 ? -1.065 -2.983 8.270 1.00 95.56 87 SER A CA 1
ATOM 652 C C . SER A 1 87 ? -1.511 -1.718 8.997 1.00 95.56 87 SER A C 1
ATOM 654 O O . SER A 1 87 ? -1.777 -0.693 8.371 1.00 95.56 87 SER A O 1
ATOM 656 N N . GLY A 1 88 ? -1.578 -1.774 10.322 1.00 95.38 88 GLY A N 1
ATOM 657 C CA . GLY A 1 88 ? -1.984 -0.651 11.154 1.00 95.38 88 GLY A CA 1
ATOM 658 C C . GLY A 1 88 ? -2.615 -1.088 12.472 1.00 95.38 88 GLY A C 1
ATOM 659 O O . GLY A 1 88 ? -2.791 -2.290 12.700 1.00 95.38 88 GLY A O 1
ATOM 660 N N . PRO A 1 89 ? -2.970 -0.118 13.331 1.00 95.56 89 PRO A N 1
ATOM 661 C CA . PRO A 1 89 ? -3.532 -0.373 14.656 1.00 95.56 89 PRO A CA 1
ATOM 662 C C . PRO A 1 89 ? -4.754 -1.299 14.676 1.00 95.56 89 PRO A C 1
ATOM 664 O O . PRO A 1 89 ? -4.920 -2.039 15.645 1.00 95.56 89 PRO A O 1
ATOM 667 N N . VAL A 1 90 ? -5.569 -1.322 13.611 1.00 96.44 90 VAL A N 1
ATOM 668 C CA . VAL A 1 90 ? -6.748 -2.205 13.514 1.00 96.44 90 VAL A CA 1
ATOM 669 C C . VAL A 1 90 ? -6.388 -3.694 13.621 1.00 96.44 90 VAL A C 1
ATOM 671 O O . VAL A 1 90 ? -7.200 -4.499 14.072 1.00 96.44 90 VAL A O 1
ATOM 674 N N . PHE A 1 91 ? -5.162 -4.067 13.241 1.00 95.00 91 PHE A N 1
ATOM 675 C CA . PHE A 1 91 ? -4.664 -5.445 13.298 1.00 95.00 91 PHE A CA 1
ATOM 676 C C . PHE A 1 91 ? -3.972 -5.786 14.625 1.00 95.00 91 PHE A C 1
ATOM 678 O O . PHE A 1 91 ? -3.530 -6.918 14.818 1.00 95.00 91 PHE A O 1
ATOM 685 N N . GLY A 1 92 ? -3.893 -4.825 15.547 1.00 91.81 92 GLY A N 1
ATOM 686 C CA . GLY A 1 92 ? -3.178 -4.936 16.811 1.00 91.81 92 GLY A CA 1
ATOM 687 C C . GLY A 1 92 ? -1.839 -4.188 16.812 1.00 91.81 92 GLY A C 1
ATOM 688 O O . GLY A 1 92 ? -1.329 -3.783 15.764 1.00 91.81 92 GLY A O 1
ATOM 689 N N . PRO A 1 93 ? -1.259 -3.963 18.004 1.00 86.75 93 PRO A N 1
ATOM 690 C CA . PRO A 1 93 ? 0.029 -3.296 18.128 1.00 86.75 93 PRO A CA 1
ATOM 691 C C . PRO A 1 93 ? 1.157 -4.161 17.539 1.00 86.75 93 PRO A C 1
ATOM 693 O O . PRO A 1 93 ? 1.036 -5.390 17.517 1.00 86.75 93 PRO A O 1
ATOM 696 N N . PRO A 1 94 ? 2.286 -3.555 17.121 1.00 83.25 94 PRO A N 1
ATOM 697 C CA . PRO A 1 94 ? 3.480 -4.310 16.767 1.00 83.25 94 PRO A CA 1
ATOM 698 C C . PRO A 1 94 ? 3.856 -5.268 17.899 1.00 83.25 94 PRO A C 1
ATOM 700 O O . PRO A 1 94 ? 4.018 -4.850 19.048 1.00 83.25 94 PRO A O 1
ATOM 703 N N . ALA A 1 95 ? 3.989 -6.554 17.579 1.00 82.19 95 ALA A N 1
ATOM 704 C CA . ALA A 1 95 ? 4.535 -7.510 18.527 1.00 82.19 95 ALA A CA 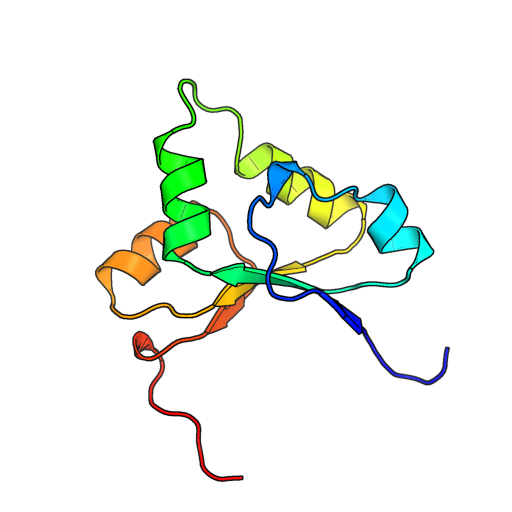1
ATOM 705 C C . ALA A 1 95 ? 6.003 -7.150 18.789 1.00 82.19 95 ALA A C 1
ATOM 707 O O . ALA A 1 95 ? 6.763 -6.903 17.851 1.00 82.19 95 ALA A O 1
ATOM 708 N N . LEU A 1 96 ? 6.400 -7.113 20.060 1.00 78.69 96 LEU A N 1
ATOM 709 C CA . LEU A 1 96 ? 7.815 -7.076 20.414 1.00 78.69 96 LEU A CA 1
ATOM 710 C C . LEU A 1 96 ? 8.423 -8.406 19.950 1.00 78.69 96 LEU A C 1
ATOM 712 O O . LEU A 1 96 ? 8.004 -9.464 20.422 1.00 78.69 96 LEU A O 1
ATOM 716 N N . ALA A 1 97 ? 9.320 -8.331 18.966 1.00 55.31 97 ALA A N 1
ATOM 717 C CA . ALA A 1 97 ? 10.087 -9.465 18.460 1.00 55.31 97 ALA A CA 1
ATOM 718 C C . ALA A 1 97 ? 11.225 -9.837 19.417 1.00 55.31 97 ALA A C 1
ATOM 720 O O . ALA A 1 97 ? 11.811 -8.907 20.020 1.00 55.31 97 ALA A O 1
#